Protein AF-A0A7Z0SJ88-F1 (afdb_monomer)

Mean predicted aligned error: 5.15 Å

Foldseek 3Di:
DQDPVNVVVVVVVVVVVVVVVVVVVVVVPDAFFDWDAAPPPRDTDRGDDPSHDPCVVVVHDDD

pLDDT: mean 94.34, std 5.18, range [73.31, 98.06]

Structure (mmCIF, N/CA/C/O backbone):
data_AF-A0A7Z0SJ88-F1
#
_entry.id   AF-A0A7Z0SJ88-F1
#
loop_
_atom_site.group_PDB
_atom_site.id
_atom_site.type_symbol
_atom_site.label_atom_id
_atom_site.label_alt_id
_atom_site.label_comp_id
_atom_site.label_asym_id
_atom_site.label_entity_id
_atom_site.label_seq_id
_atom_site.pdbx_PDB_ins_code
_atom_site.Cartn_x
_atom_site.Cartn_y
_atom_site.Cartn_z
_atom_site.occupancy
_atom_site.B_iso_or_equiv
_atom_site.auth_seq_id
_atom_site.auth_comp_id
_atom_site.auth_asym_id
_atom_site.auth_atom_id
_atom_site.pdbx_PDB_model_num
ATOM 1 N N . MET A 1 1 ? 34.122 1.534 -24.511 1.00 73.31 1 MET A N 1
ATOM 2 C CA . MET A 1 1 ? 33.564 0.180 -24.703 1.00 73.31 1 MET A CA 1
ATOM 3 C C . MET A 1 1 ? 33.118 -0.269 -23.330 1.00 73.31 1 MET A C 1
ATOM 5 O O . MET A 1 1 ? 33.940 -0.144 -22.438 1.00 73.31 1 MET A O 1
ATOM 9 N N . ALA A 1 2 ? 31.858 -0.670 -23.156 1.00 78.12 2 ALA A N 1
ATOM 10 C CA . ALA A 1 2 ? 31.373 -1.122 -21.853 1.00 78.12 2 ALA A CA 1
ATOM 11 C C . ALA A 1 2 ? 31.969 -2.499 -21.541 1.00 78.12 2 ALA A C 1
ATOM 13 O O . ALA A 1 2 ? 31.825 -3.421 -22.359 1.00 78.12 2 ALA A O 1
ATOM 14 N N . ASP A 1 3 ? 32.663 -2.609 -20.414 1.00 91.81 3 ASP A N 1
ATOM 15 C CA . ASP A 1 3 ? 33.225 -3.868 -19.944 1.00 91.81 3 ASP A CA 1
ATOM 16 C C . ASP A 1 3 ? 32.172 -4.709 -19.194 1.00 91.81 3 ASP A C 1
ATOM 18 O O . ASP A 1 3 ? 30.966 -4.444 -19.237 1.00 91.81 3 ASP A O 1
ATOM 22 N N . GLU A 1 4 ? 32.602 -5.806 -18.578 1.00 93.12 4 GLU A N 1
ATOM 23 C CA . GLU A 1 4 ? 31.698 -6.674 -17.825 1.00 93.12 4 GLU A CA 1
ATOM 24 C C . GLU A 1 4 ? 31.156 -6.007 -16.551 1.00 93.12 4 GLU A C 1
ATOM 26 O O . GLU A 1 4 ? 29.997 -6.235 -16.195 1.00 93.12 4 GLU A O 1
ATOM 31 N N . PHE A 1 5 ? 31.944 -5.145 -15.903 1.00 94.75 5 PHE A N 1
ATOM 32 C CA . PHE A 1 5 ? 31.533 -4.409 -14.709 1.00 94.75 5 PHE A CA 1
ATOM 33 C C . PHE A 1 5 ? 30.510 -3.326 -15.038 1.00 94.75 5 PHE A C 1
ATOM 35 O O . PHE A 1 5 ? 29.535 -3.169 -14.297 1.00 94.75 5 PHE A O 1
ATOM 42 N N . ASP A 1 6 ? 30.678 -2.637 -16.167 1.00 94.94 6 ASP A N 1
ATOM 43 C CA . ASP A 1 6 ? 29.704 -1.666 -16.665 1.00 94.94 6 ASP A CA 1
ATOM 44 C C . ASP A 1 6 ? 28.343 -2.346 -16.880 1.00 94.94 6 ASP A C 1
ATOM 46 O O . ASP A 1 6 ? 27.328 -1.922 -16.329 1.00 94.94 6 ASP A O 1
ATOM 50 N N . ARG A 1 7 ? 28.329 -3.487 -17.585 1.00 94.12 7 ARG A N 1
ATOM 51 C CA . ARG A 1 7 ? 27.098 -4.257 -17.851 1.00 94.12 7 ARG A CA 1
ATOM 52 C C . ARG A 1 7 ? 26.472 -4.840 -16.586 1.00 94.12 7 ARG A C 1
ATOM 54 O O . ARG A 1 7 ? 25.251 -4.962 -16.507 1.00 94.12 7 ARG A O 1
ATOM 61 N N . ALA A 1 8 ? 27.284 -5.260 -15.617 1.00 94.94 8 ALA A N 1
ATOM 62 C CA . ALA A 1 8 ? 26.784 -5.737 -14.331 1.00 94.94 8 ALA A CA 1
ATOM 63 C C . ALA A 1 8 ? 26.101 -4.602 -13.557 1.00 94.94 8 ALA A C 1
ATOM 65 O O . ALA A 1 8 ? 24.989 -4.781 -13.061 1.00 94.94 8 ALA A O 1
ATOM 66 N N . SER A 1 9 ? 26.723 -3.422 -13.535 1.00 96.25 9 SER A N 1
ATOM 67 C CA . SER A 1 9 ? 26.189 -2.235 -12.865 1.00 96.25 9 SER A CA 1
ATOM 68 C C . SER A 1 9 ? 24.876 -1.765 -13.493 1.00 96.25 9 SER A C 1
ATOM 70 O O . SER A 1 9 ? 23.925 -1.469 -12.773 1.00 96.25 9 SER A O 1
ATOM 72 N N . GLU A 1 10 ? 24.783 -1.763 -14.826 1.00 96.19 10 GLU A N 1
ATOM 73 C CA . GLU A 1 10 ? 23.542 -1.446 -15.547 1.00 96.19 10 GLU A CA 1
ATOM 74 C C . GLU A 1 10 ? 22.401 -2.391 -15.146 1.00 96.19 10 GLU A C 1
ATOM 76 O O . GLU A 1 10 ? 21.321 -1.939 -14.765 1.00 96.19 10 GLU A O 1
ATOM 81 N N . ARG A 1 11 ? 22.656 -3.705 -15.128 1.00 95.75 11 ARG A N 1
ATOM 82 C CA . ARG A 1 11 ? 21.658 -4.710 -14.720 1.00 95.75 11 ARG A CA 1
ATOM 83 C C . ARG A 1 11 ? 21.226 -4.552 -13.266 1.00 95.75 11 ARG A C 1
ATOM 85 O O . ARG A 1 11 ? 20.048 -4.725 -12.953 1.00 95.75 11 ARG A O 1
ATOM 92 N N . GLU A 1 12 ? 22.159 -4.243 -12.367 1.00 97.25 12 GLU A N 1
ATOM 93 C CA . GLU A 1 12 ? 21.825 -3.957 -10.972 1.00 97.25 12 GLU A CA 1
ATOM 94 C C . GLU A 1 12 ? 20.913 -2.738 -10.853 1.00 97.25 12 GLU A C 1
ATOM 96 O O . GLU A 1 12 ? 19.942 -2.773 -10.096 1.00 97.25 12 GLU A O 1
ATOM 101 N N . GLN A 1 13 ? 21.210 -1.675 -11.599 1.00 97.31 13 GLN A N 1
ATOM 102 C CA . GLN A 1 13 ? 20.418 -0.453 -11.597 1.00 97.31 13 GLN A CA 1
ATOM 103 C C . GLN A 1 13 ? 18.994 -0.725 -12.104 1.00 97.31 13 GLN A C 1
ATOM 105 O O . GLN A 1 13 ? 18.026 -0.388 -11.424 1.00 97.31 13 GLN A O 1
ATOM 110 N N . GLU A 1 14 ? 18.860 -1.432 -13.230 1.00 97.62 14 GLU A N 1
ATOM 111 C CA . GLU A 1 14 ? 17.567 -1.835 -13.796 1.00 97.62 14 GLU A CA 1
ATOM 112 C C . GLU A 1 14 ? 16.742 -2.678 -12.812 1.00 97.62 14 GLU A C 1
ATOM 114 O O . GLU A 1 14 ? 15.551 -2.426 -12.605 1.00 97.62 14 GLU A O 1
ATOM 119 N N . ALA A 1 15 ? 17.372 -3.660 -12.159 1.00 97.88 15 ALA A N 1
ATOM 120 C CA . ALA A 1 15 ? 16.708 -4.510 -11.175 1.00 97.88 15 ALA A CA 1
ATOM 121 C C . ALA A 1 15 ? 16.235 -3.710 -9.950 1.00 97.88 15 ALA A C 1
ATOM 123 O O . ALA A 1 15 ? 15.116 -3.912 -9.463 1.00 97.88 15 ALA A O 1
ATOM 124 N N . ARG A 1 16 ? 17.061 -2.776 -9.461 1.00 97.94 16 ARG A N 1
ATOM 125 C CA . ARG A 1 16 ? 16.710 -1.881 -8.347 1.00 97.94 16 ARG A CA 1
ATOM 126 C C . ARG A 1 16 ? 15.537 -0.981 -8.717 1.00 97.94 16 ARG A C 1
ATOM 128 O O . ARG A 1 16 ? 14.579 -0.892 -7.947 1.00 97.94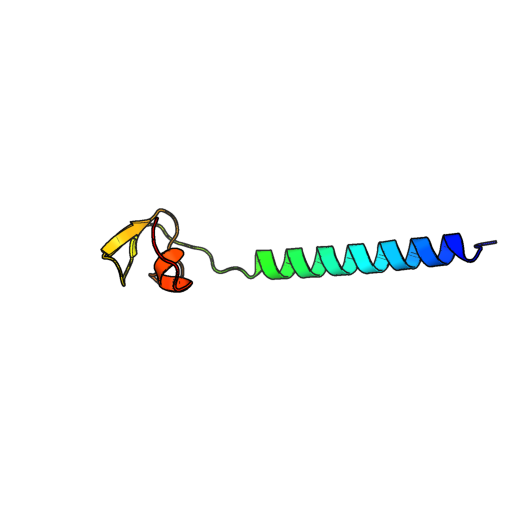 16 ARG A O 1
ATOM 135 N N . ASP A 1 17 ? 15.565 -0.372 -9.896 1.00 98.06 17 ASP A N 1
ATOM 136 C CA . ASP A 1 17 ? 14.500 0.515 -10.363 1.00 98.06 17 ASP A CA 1
ATOM 137 C C . ASP A 1 17 ? 13.173 -0.233 -10.536 1.00 98.06 17 ASP A C 1
ATOM 139 O O . ASP A 1 17 ? 12.119 0.251 -10.105 1.00 98.06 17 ASP A O 1
ATOM 143 N N . ALA A 1 18 ? 13.215 -1.458 -11.068 1.00 97.62 18 ALA A N 1
ATOM 144 C CA . ALA A 1 18 ? 12.045 -2.324 -11.167 1.00 97.62 18 ALA A CA 1
ATOM 145 C C . ALA A 1 18 ? 11.463 -2.672 -9.783 1.00 97.62 18 ALA A C 1
ATOM 147 O O . ALA A 1 18 ? 10.247 -2.569 -9.577 1.00 97.62 18 ALA A O 1
ATOM 148 N N . ALA A 1 19 ? 12.312 -3.022 -8.811 1.00 97.69 19 ALA A N 1
ATOM 149 C CA . ALA A 1 19 ? 11.888 -3.323 -7.442 1.00 97.69 19 ALA A CA 1
ATOM 150 C C . ALA A 1 19 ? 11.271 -2.099 -6.740 1.00 97.69 19 ALA A C 1
ATOM 152 O O . ALA A 1 19 ? 10.229 -2.205 -6.079 1.00 97.69 19 ALA A O 1
ATOM 153 N N . LEU A 1 20 ? 11.862 -0.914 -6.923 1.00 98.06 20 LEU A N 1
ATOM 154 C CA . LEU A 1 20 ? 11.321 0.345 -6.407 1.00 98.06 20 LEU A CA 1
ATOM 155 C C . LEU A 1 20 ? 9.960 0.667 -7.030 1.00 98.06 20 LEU A C 1
ATOM 157 O O . LEU A 1 20 ? 9.025 1.035 -6.315 1.00 98.06 20 LEU A O 1
ATOM 161 N N . ALA A 1 21 ? 9.815 0.498 -8.346 1.00 97.50 21 ALA A N 1
ATOM 162 C CA . ALA A 1 21 ? 8.552 0.721 -9.040 1.00 97.50 21 ALA A CA 1
ATOM 163 C C . ALA A 1 21 ? 7.450 -0.232 -8.546 1.00 97.50 21 ALA A C 1
ATOM 165 O O . ALA A 1 21 ? 6.333 0.214 -8.273 1.00 97.50 21 ALA A O 1
ATOM 166 N N . ALA A 1 22 ? 7.7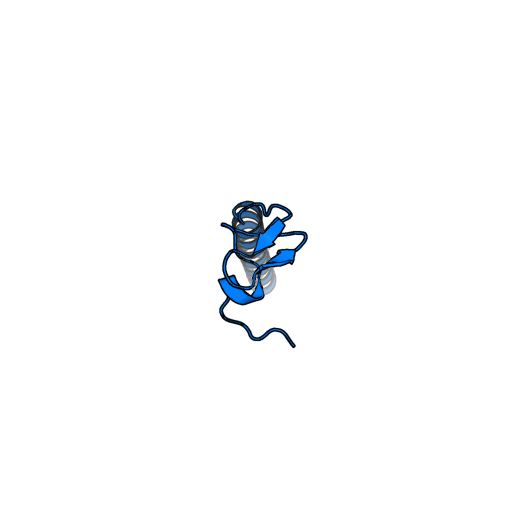60 -1.520 -8.371 1.00 97.38 22 ALA A N 1
ATOM 167 C CA . ALA A 1 22 ? 6.826 -2.505 -7.826 1.00 97.38 22 ALA A CA 1
ATOM 168 C C . ALA A 1 22 ? 6.384 -2.146 -6.397 1.00 97.38 22 ALA A C 1
ATOM 170 O O . ALA A 1 22 ? 5.188 -2.139 -6.100 1.00 97.38 22 ALA A O 1
ATOM 171 N N . THR A 1 23 ? 7.332 -1.755 -5.543 1.00 97.00 23 THR A N 1
ATOM 172 C CA . THR A 1 23 ? 7.062 -1.350 -4.155 1.00 97.00 23 THR A CA 1
ATOM 173 C C . THR A 1 23 ? 6.155 -0.121 -4.094 1.00 97.00 23 THR A C 1
ATOM 175 O O . THR A 1 23 ? 5.180 -0.102 -3.344 1.00 97.00 23 THR A O 1
ATOM 178 N N . ARG A 1 24 ? 6.416 0.892 -4.932 1.00 96.94 24 ARG A N 1
ATOM 179 C CA . ARG A 1 24 ? 5.578 2.099 -5.031 1.00 96.94 24 ARG A CA 1
ATOM 180 C C . ARG A 1 24 ? 4.151 1.772 -5.471 1.00 96.94 24 ARG A C 1
ATOM 182 O O . ARG A 1 24 ? 3.208 2.308 -4.895 1.00 96.94 24 ARG A O 1
ATOM 189 N N . ARG A 1 25 ? 3.981 0.875 -6.450 1.00 96.75 25 ARG A N 1
ATOM 190 C CA . ARG A 1 25 ? 2.654 0.418 -6.901 1.00 96.75 25 ARG A CA 1
ATOM 191 C C . ARG A 1 25 ? 1.902 -0.312 -5.790 1.00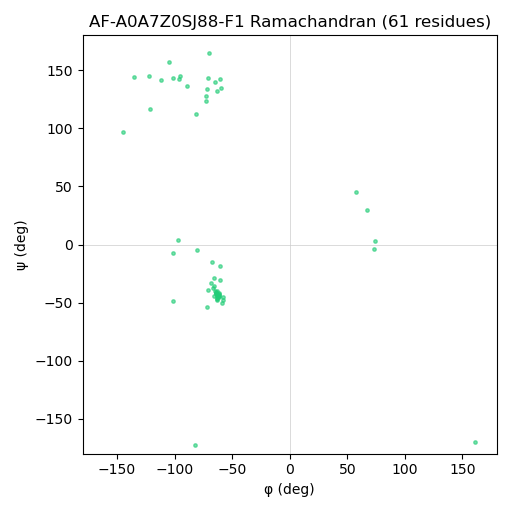 96.75 25 ARG A C 1
ATOM 193 O O . ARG A 1 25 ? 0.739 -0.004 -5.555 1.00 96.75 25 ARG A O 1
ATOM 200 N N . ALA A 1 26 ? 2.566 -1.224 -5.078 1.00 95.25 26 ALA A N 1
ATOM 201 C CA . ALA A 1 26 ? 1.965 -1.942 -3.955 1.00 95.25 26 ALA A CA 1
ATOM 202 C C . ALA A 1 26 ? 1.545 -0.990 -2.822 1.00 95.25 26 ALA A C 1
ATOM 204 O O . ALA A 1 26 ? 0.445 -1.113 -2.287 1.00 95.25 26 ALA A O 1
ATOM 205 N N . ALA A 1 27 ? 2.381 0.001 -2.501 1.00 93.19 27 ALA A N 1
ATOM 206 C CA . ALA A 1 27 ? 2.064 1.013 -1.499 1.00 93.19 27 ALA A CA 1
ATOM 207 C C . ALA A 1 27 ? 0.863 1.883 -1.908 1.00 93.19 27 ALA A C 1
ATOM 209 O O . ALA A 1 27 ? -0.013 2.137 -1.084 1.00 93.19 27 ALA A O 1
ATOM 210 N N . ALA A 1 28 ? 0.792 2.296 -3.178 1.00 93.81 28 ALA A N 1
ATOM 211 C CA . ALA A 1 28 ? -0.331 3.069 -3.710 1.00 93.81 28 ALA A CA 1
ATOM 212 C C . ALA A 1 28 ? -1.650 2.276 -3.728 1.00 93.81 28 ALA A C 1
ATOM 214 O O . ALA A 1 28 ? -2.719 2.864 -3.594 1.00 93.81 28 ALA A O 1
ATOM 215 N N . ALA A 1 29 ? -1.578 0.949 -3.861 1.00 94.12 29 ALA A N 1
ATOM 216 C CA . ALA A 1 29 ? -2.734 0.058 -3.808 1.00 94.12 29 ALA A CA 1
ATOM 217 C C . ALA A 1 29 ? -3.196 -0.274 -2.376 1.00 94.12 29 ALA A C 1
ATOM 219 O O . ALA A 1 29 ? -4.210 -0.954 -2.209 1.00 94.12 29 ALA A O 1
ATOM 220 N N . MET A 1 30 ? -2.478 0.169 -1.333 1.00 89.94 30 MET A N 1
ATOM 221 C CA . MET A 1 30 ? -2.909 -0.085 0.040 1.00 89.94 30 MET A CA 1
ATOM 222 C C . MET A 1 30 ? -4.255 0.599 0.308 1.00 89.94 30 MET A C 1
ATOM 224 O O . MET A 1 30 ? -4.39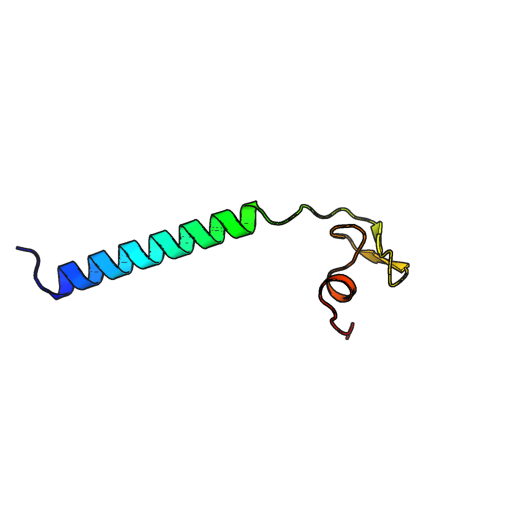5 1.797 0.051 1.00 89.94 30 MET A O 1
ATOM 228 N N . PRO A 1 31 ? -5.235 -0.115 0.889 1.00 91.38 31 PRO A N 1
ATOM 229 C CA . PRO A 1 31 ? -6.520 0.480 1.212 1.00 91.38 31 PRO A CA 1
ATOM 230 C C . PRO A 1 31 ? -6.334 1.657 2.174 1.00 91.38 31 PRO A C 1
ATOM 232 O O . PRO A 1 31 ? -5.591 1.583 3.170 1.00 91.38 31 PRO A O 1
ATOM 235 N N . LYS A 1 32 ? -7.024 2.760 1.868 1.00 91.06 32 LYS A N 1
ATOM 236 C CA . LYS A 1 32 ? -7.124 3.896 2.779 1.00 91.06 32 LYS A CA 1
ATOM 237 C C . LYS A 1 32 ? -7.784 3.414 4.066 1.00 91.06 32 LYS A C 1
ATOM 239 O O . LYS A 1 32 ? -8.652 2.545 4.034 1.00 91.06 32 LYS A O 1
ATOM 244 N N . GLY A 1 33 ? -7.312 3.943 5.187 1.00 94.75 33 GLY A N 1
ATOM 245 C CA . GLY A 1 33 ? -7.965 3.686 6.456 1.00 94.75 33 GLY A CA 1
ATOM 246 C C . GLY A 1 33 ? -8.758 4.884 6.939 1.00 94.75 33 GLY A C 1
ATOM 247 O O . GLY A 1 33 ? -8.472 6.018 6.549 1.00 94.75 33 GLY A O 1
ATOM 248 N N . GLU A 1 34 ? -9.731 4.602 7.790 1.00 96.56 34 GLU A N 1
ATOM 249 C CA . GLU A 1 34 ? -10.653 5.581 8.359 1.00 96.56 34 GLU A CA 1
ATOM 250 C C . GLU A 1 34 ? -10.563 5.554 9.889 1.00 96.56 34 GLU A C 1
ATOM 252 O O . GLU A 1 34 ? -10.305 4.493 10.462 1.00 96.56 34 GLU A O 1
ATOM 257 N N . PRO A 1 35 ? -10.704 6.703 10.564 1.00 97.38 35 PRO A N 1
ATOM 258 C CA . PRO A 1 35 ? -10.761 6.741 12.018 1.00 97.38 35 PRO A CA 1
ATOM 259 C C . PRO A 1 35 ? -12.079 6.148 12.535 1.00 97.38 35 PRO A C 1
ATOM 261 O O . PRO A 1 35 ? -13.130 6.373 11.937 1.00 97.38 35 PRO A O 1
ATOM 264 N N . GLY A 1 36 ? -12.035 5.434 13.659 1.00 97.75 36 GLY A N 1
ATOM 265 C CA . GLY A 1 36 ? -13.227 4.877 14.303 1.00 97.75 36 GLY A CA 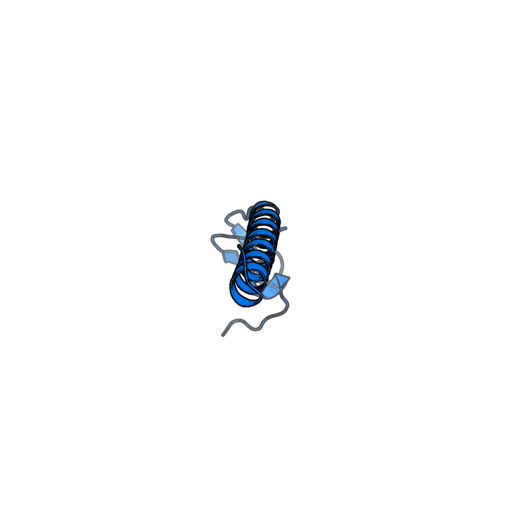1
ATOM 266 C C . GLY A 1 36 ? -12.912 3.750 15.281 1.00 97.75 36 GLY A C 1
ATOM 267 O O . GLY A 1 36 ? -11.743 3.480 15.572 1.00 97.75 36 GLY A O 1
ATOM 268 N N . ASP A 1 37 ? -13.958 3.067 15.738 1.00 98.06 37 ASP A N 1
ATOM 269 C CA . ASP A 1 37 ? -13.863 1.917 16.640 1.00 98.06 37 ASP A CA 1
ATOM 270 C C . ASP A 1 37 ? -13.727 0.602 15.863 1.00 98.06 37 ASP A C 1
ATOM 272 O O . ASP A 1 37 ? -14.383 0.383 14.849 1.00 98.06 37 ASP A O 1
ATOM 276 N N . CYS A 1 38 ? -12.832 -0.276 16.316 1.00 97.31 38 CYS A N 1
ATOM 277 C CA . CYS A 1 38 ? -12.571 -1.557 15.664 1.00 97.31 38 CYS A CA 1
ATOM 278 C C . CYS A 1 38 ? -13.727 -2.546 15.874 1.00 97.31 38 CYS A C 1
ATOM 280 O O . CYS A 1 38 ? -14.027 -2.894 17.013 1.00 97.31 38 CYS A O 1
ATOM 282 N N . ASP A 1 39 ? -14.246 -3.137 14.796 1.00 97.44 39 ASP A N 1
ATOM 283 C CA . ASP A 1 39 ? -15.365 -4.098 14.831 1.00 97.44 39 ASP A CA 1
ATOM 284 C C . ASP A 1 39 ? -15.091 -5.367 15.658 1.00 97.44 39 ASP A C 1
ATOM 286 O O . ASP A 1 39 ? -16.011 -6.100 16.011 1.00 97.44 39 ASP A O 1
ATOM 290 N N . HIS A 1 40 ? -13.820 -5.671 15.937 1.00 96.06 40 HIS A N 1
ATOM 291 C CA . HIS A 1 40 ? -13.431 -6.874 16.674 1.00 96.06 40 HIS A CA 1
ATOM 292 C C . HIS A 1 40 ? -13.097 -6.600 18.143 1.00 96.06 40 HIS A C 1
ATOM 294 O O . HIS A 1 40 ? -13.531 -7.341 19.018 1.00 96.06 40 HIS A O 1
ATOM 300 N N . CYS A 1 41 ? -12.272 -5.588 18.428 1.00 96.31 41 CYS A N 1
ATOM 301 C CA . CYS A 1 41 ? -11.849 -5.293 19.802 1.00 96.31 41 CYS A CA 1
ATOM 302 C C . CYS A 1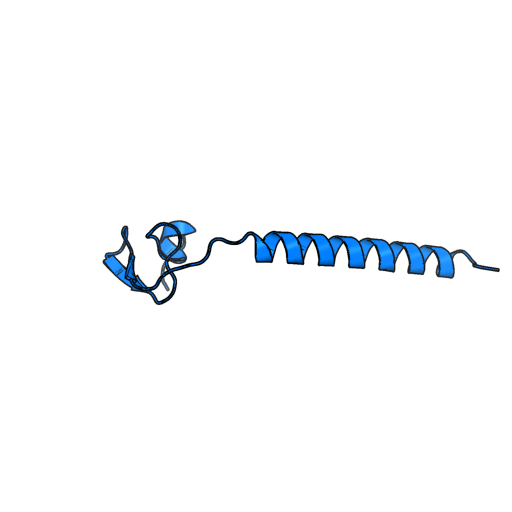 41 ? -12.586 -4.114 20.448 1.00 96.31 41 CYS A C 1
ATOM 304 O O . CYS A 1 41 ? -12.385 -3.889 21.634 1.00 96.31 41 CYS A O 1
ATOM 306 N N . GLY A 1 42 ? -13.409 -3.371 19.702 1.00 96.19 42 GLY A N 1
ATOM 307 C CA . GLY A 1 42 ? -14.208 -2.244 20.202 1.00 96.19 42 GLY A CA 1
ATOM 308 C C . GLY A 1 42 ? -13.424 -0.965 20.499 1.00 96.19 42 GLY A C 1
ATOM 309 O O . GLY A 1 42 ? -13.990 -0.001 20.995 1.00 96.19 42 GLY A O 1
ATOM 310 N N . GLU A 1 43 ? -12.123 -0.947 20.222 1.00 96.12 43 GLU A N 1
ATOM 311 C CA . GLU A 1 43 ? -11.229 0.154 20.584 1.00 96.12 43 GLU A CA 1
ATOM 312 C C . GLU A 1 43 ? -11.057 1.145 19.432 1.00 96.12 43 GLU A C 1
ATOM 314 O O . GLU A 1 43 ? -10.973 0.733 18.269 1.00 96.12 43 GLU A O 1
ATOM 319 N N . TYR A 1 44 ? -10.926 2.430 19.763 1.00 97.06 44 TYR A N 1
ATOM 320 C CA . TYR A 1 44 ? -10.717 3.489 18.781 1.00 97.06 44 TYR A CA 1
ATOM 321 C C . TYR A 1 44 ? -9.308 3.452 18.177 1.00 97.06 44 TYR A C 1
ATOM 323 O O . TYR A 1 44 ? -8.298 3.406 18.887 1.00 97.06 44 TYR A O 1
ATOM 331 N N . PHE A 1 45 ? -9.221 3.572 16.852 1.00 96.38 45 PHE A N 1
ATOM 332 C CA . PHE A 1 45 ? -7.971 3.771 16.126 1.00 96.38 45 PHE A CA 1
ATOM 333 C C . PHE A 1 45 ? -8.120 4.856 15.063 1.00 96.38 45 PHE A C 1
ATOM 335 O O . PHE A 1 45 ? -9.115 4.933 14.351 1.00 96.38 45 PHE A O 1
ATOM 342 N N . ALA A 1 46 ? -7.054 5.633 14.863 1.00 96.12 46 ALA A N 1
ATOM 343 C CA . ALA A 1 46 ? -7.003 6.650 13.812 1.00 96.12 46 ALA A CA 1
ATOM 344 C C . ALA A 1 46 ? -6.993 6.066 12.383 1.00 96.12 46 ALA A C 1
ATOM 346 O O . ALA A 1 46 ? -7.183 6.798 11.413 1.00 96.12 46 ALA A O 1
ATOM 347 N N . ARG A 1 47 ? -6.725 4.759 12.240 1.00 96.12 47 ARG A N 1
ATOM 348 C CA . A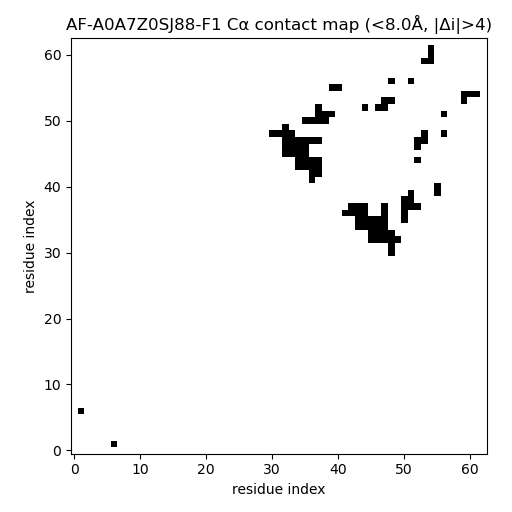RG A 1 47 ? -6.665 4.069 10.948 1.00 96.12 47 ARG A CA 1
ATOM 349 C C . ARG A 1 47 ? -7.188 2.634 11.051 1.00 96.12 47 ARG A C 1
ATOM 351 O O . ARG A 1 47 ? -6.432 1.711 11.362 1.00 96.12 47 ARG A O 1
ATOM 358 N N . LEU A 1 48 ? -8.450 2.445 10.699 1.00 96.88 48 LEU A N 1
ATOM 359 C CA . LEU A 1 48 ? -9.088 1.153 10.462 1.00 96.88 48 LEU A CA 1
ATOM 360 C C . LEU A 1 48 ? -9.079 0.831 8.974 1.00 96.88 48 LEU A C 1
ATOM 362 O O . LEU A 1 48 ? -9.277 1.713 8.150 1.00 96.88 48 LEU A O 1
ATOM 366 N N . VAL A 1 49 ? -8.878 -0.432 8.613 1.00 96.25 49 VAL A N 1
ATOM 367 C CA . VAL A 1 49 ? -9.009 -0.900 7.226 1.00 96.25 49 VAL A CA 1
ATOM 368 C C . VAL A 1 49 ? -10.064 -1.991 7.208 1.00 96.25 49 VAL A C 1
ATOM 370 O O . VAL A 1 49 ? -9.871 -3.031 7.838 1.00 96.25 49 VAL A O 1
ATOM 373 N N . GLY A 1 50 ? -11.171 -1.744 6.502 1.00 94.88 50 GLY A N 1
ATOM 374 C CA . GLY A 1 50 ? -12.328 -2.642 6.510 1.00 94.88 50 GLY A CA 1
ATOM 375 C C . GLY A 1 50 ? -12.870 -2.864 7.924 1.00 94.88 50 GLY A C 1
ATOM 376 O O . GLY A 1 50 ? -13.029 -4.012 8.328 1.00 94.88 50 GLY A O 1
ATOM 377 N N . GLY A 1 51 ? -13.007 -1.783 8.703 1.00 95.88 51 GLY A N 1
ATOM 378 C CA . GLY A 1 51 ? -13.547 -1.808 10.071 1.00 95.88 51 GLY A CA 1
ATOM 379 C C . GLY A 1 51 ? -12.629 -2.410 11.142 1.00 95.88 51 GLY A C 1
ATOM 380 O O . GLY A 1 51 ? -12.934 -2.367 12.329 1.00 95.88 51 GLY A O 1
ATOM 381 N N . ARG A 1 52 ? -11.453 -2.937 10.769 1.00 96.50 52 ARG A N 1
ATOM 382 C CA . ARG A 1 52 ? -10.524 -3.577 11.713 1.00 96.50 52 ARG A CA 1
ATOM 383 C C . ARG A 1 52 ? -9.236 -2.790 11.910 1.00 96.50 52 ARG A C 1
ATOM 385 O O . ARG A 1 52 ? -8.643 -2.264 10.963 1.00 96.50 52 ARG A O 1
ATOM 392 N N . CYS A 1 53 ? -8.765 -2.769 13.155 1.00 95.88 53 CYS A N 1
ATOM 393 C CA . CYS A 1 53 ? -7.458 -2.229 13.510 1.00 95.88 53 CYS A CA 1
ATOM 394 C C . CYS A 1 53 ? -6.322 -3.123 12.989 1.00 95.88 53 CYS A C 1
ATOM 396 O O . CYS A 1 53 ? -6.530 -4.285 12.634 1.00 95.88 53 CYS A O 1
ATOM 398 N N . GLY A 1 54 ? -5.094 -2.593 12.967 1.00 94.44 54 GLY A N 1
ATOM 399 C CA . GLY A 1 54 ? -3.924 -3.328 12.470 1.00 94.44 54 GLY A CA 1
ATOM 400 C C . GLY A 1 54 ? -3.620 -4.618 13.240 1.00 94.44 54 GLY A C 1
ATOM 401 O O . GLY A 1 54 ? -3.151 -5.579 12.646 1.00 94.44 54 GLY A O 1
ATOM 402 N N . PHE A 1 55 ? -3.927 -4.678 14.536 1.00 95.50 55 PHE A N 1
ATOM 403 C CA . PHE A 1 55 ? -3.729 -5.889 15.337 1.00 95.50 55 PHE A CA 1
ATOM 404 C C . PHE A 1 55 ? -4.747 -6.971 14.976 1.00 95.50 55 PHE A C 1
ATOM 406 O O . PHE A 1 55 ? -4.359 -8.068 14.586 1.00 95.50 55 PHE A O 1
ATOM 413 N N . CYS A 1 56 ? -6.042 -6.643 15.019 1.00 95.75 56 CYS A N 1
ATOM 414 C CA . CYS A 1 56 ? -7.112 -7.593 14.719 1.00 95.75 56 CYS A CA 1
ATOM 415 C C . CYS A 1 56 ? -7.113 -8.037 13.251 1.00 95.75 56 CYS A C 1
ATOM 417 O O . CYS A 1 56 ? -7.360 -9.206 12.977 1.00 95.75 56 CYS A O 1
ATOM 419 N N . ARG A 1 57 ? -6.816 -7.135 12.302 1.00 94.00 57 ARG A N 1
ATOM 420 C CA . ARG A 1 57 ? -6.717 -7.483 10.875 1.00 94.00 57 ARG A CA 1
ATOM 421 C C . ARG A 1 57 ? -5.557 -8.438 10.601 1.00 94.00 57 ARG A C 1
ATOM 423 O O . ARG A 1 57 ? -5.714 -9.347 9.796 1.00 94.00 57 ARG A O 1
ATOM 430 N N . ASP A 1 58 ? -4.418 -8.220 11.254 1.00 94.62 58 ASP A N 1
ATOM 431 C CA . ASP A 1 58 ? -3.187 -8.965 10.976 1.00 94.62 58 ASP A CA 1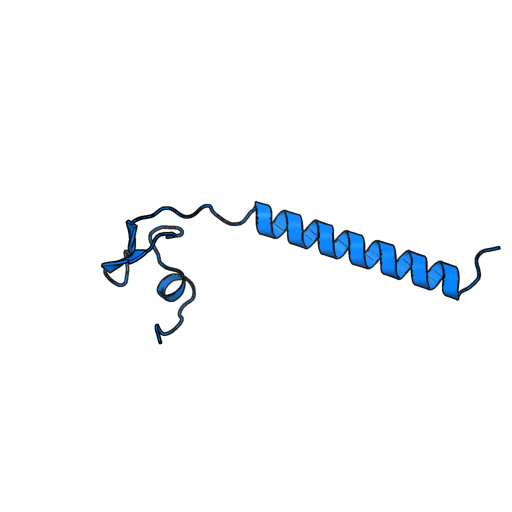
ATOM 432 C C . ASP A 1 58 ? -2.976 -10.140 11.958 1.00 94.62 58 ASP A C 1
ATOM 434 O O . ASP A 1 58 ? -1.946 -10.806 11.899 1.00 94.62 58 ASP A O 1
ATOM 438 N N . GLY A 1 59 ? -3.926 -10.393 12.869 1.00 93.50 59 GLY A N 1
ATOM 439 C CA . GLY A 1 59 ? -3.876 -11.496 13.838 1.00 93.50 59 GLY A CA 1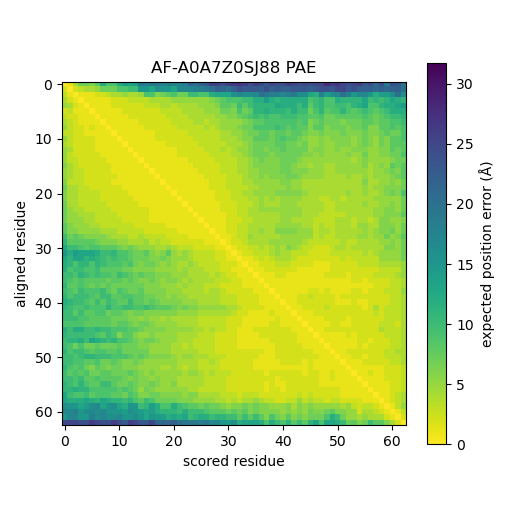
ATOM 440 C C . GLY A 1 59 ? -2.778 -11.359 14.899 1.00 93.50 59 GLY A C 1
ATOM 441 O O . GLY A 1 59 ? -2.236 -12.361 15.360 1.00 93.50 59 GLY A O 1
ATOM 442 N N . ARG A 1 60 ? -2.408 -10.127 15.267 1.00 92.12 60 ARG A N 1
ATOM 443 C CA . ARG A 1 60 ? -1.301 -9.838 16.192 1.00 92.12 60 ARG A CA 1
ATOM 444 C C . ARG A 1 60 ? -1.805 -9.500 17.589 1.00 92.12 60 ARG A C 1
ATOM 446 O O . ARG A 1 60 ? -2.808 -8.803 17.733 1.00 92.12 60 ARG A O 1
ATOM 453 N N . ALA A 1 61 ? -1.072 -9.938 18.611 1.00 86.62 61 ALA A N 1
ATOM 454 C CA . ALA A 1 61 ? -1.323 -9.517 19.985 1.00 86.62 61 ALA A CA 1
ATOM 455 C C . ALA A 1 61 ? -1.052 -8.012 20.145 1.00 86.62 61 ALA A C 1
ATOM 457 O O . ALA A 1 61 ? -0.083 -7.483 19.592 1.00 86.62 61 ALA A O 1
ATOM 458 N N . ARG A 1 62 ? -1.916 -7.334 20.904 1.00 79.25 62 ARG A N 1
ATOM 459 C CA . ARG A 1 62 ? -1.684 -5.963 21.367 1.00 79.25 62 ARG A CA 1
ATOM 460 C C . ARG A 1 62 ? -0.778 -6.070 22.600 1.00 79.25 62 ARG A C 1
ATOM 462 O O . ARG A 1 62 ? -1.195 -6.681 23.580 1.00 79.25 62 ARG A O 1
ATOM 469 N N . LEU A 1 63 ? 0.465 -5.596 22.484 1.00 74.88 63 LEU A N 1
ATOM 470 C CA . LEU A 1 63 ? 1.414 -5.484 23.601 1.00 74.88 63 LEU A CA 1
ATOM 471 C C . LEU A 1 63 ? 1.040 -4.311 24.510 1.00 74.88 63 LEU A C 1
ATOM 473 O O . LEU A 1 63 ? 0.498 -3.317 23.968 1.00 74.88 63 LEU A O 1
#

Secondary structure (DSSP, 8-state):
---HHHHHHHHHHHHHHHHHHHHHHHHHTSPP-EEEE-TTT--EEEEEBTTB-HHHHHT----

Solvent-accessible surface area (backbone atoms only — not comparable to full-atom values): 3791 Å² total; per-residue (Å²): 131,83,53,73,66,52,54,49,51,52,53,51,50,54,52,50,52,52,52,52,51,52,50,52,52,54,60,71,67,51,79,77,54,46,65,45,58,15,80,81,81,67,49,78,37,80,51,20,50,92,52,25,34,70,38,75,67,68,74,44,84,85,129

Nearest PDB structures (foldseek):
  3d00-assembly1_A-2  TM=5.616E-01  e=6.426E-01  Syntrophus aciditrophicus SB

Radius of gyration: 20.51 Å; Cα contacts (8 Å, |Δi|>4): 52; chains: 1; bounding box: 49×18×48 Å

Sequence (63 aa):
MADEFDRASEREQEARDAALAATRRAAAAMPKGEPGDCDHCGEYFARLVGGRCGFCRDGRARL